Protein AF-A0A2U8DLZ7-F1 (afdb_monomer)

Solvent-accessible surface area (backbone atoms only — not comparable to full-atom values): 3945 Å² total; per-residue (Å²): 132,65,64,69,61,53,55,48,54,48,34,52,52,48,59,71,73,48,72,74,43,76,49,42,62,59,81,54,32,91,79,63,56,71,69,56,57,54,50,52,51,50,37,35,76,68,61,72,43,75,54,43,46,81,75,46,88,62,105,55,63,34,33,34,34,101

Organism: NCBI:txid332101

pLDDT: mean 86.53, std 8.53, range [52.78, 94.12]

Foldseek 3Di:
DDVLVVLLVQLLVCLVPDDWFKDFPCVSPVDRDPVSVVVVQVCQVVCVRPQKHFDDDDVTTMMTRD

Mean predicted aligned error: 4.32 Å

Nearest PDB structures (foldseek):
  3t8t-assembly1_A-2  TM=5.072E-01  e=1.502E+00  Staphylococcus aureus subsp. aureus Mu50
  3t8r-assembly1_A-2  TM=5.068E-01  e=1.610E+00  Staphylococcus aureus subsp. aureus Mu50
  8c7o-assembly1_A  TM=4.781E-01  e=1.306E+00  Staphylococcus aureus subsp. aureus USA300
  2b0l-assembly2_C  TM=4.812E-01  e=2.815E+00  Bacillus subtilis
  8cdk-assembly1_C  TM=5.307E-01  e=7.484E+00  Homo sapiens

Sequence (66 aa):
MNHYKTLYNQALNKISNRPVGKFELKDLLDDPPCLLGVWLYKDIANKKIKNVKWIMKTDVNVYEKY

Structure (mmCIF, N/CA/C/O backbone):
data_AF-A0A2U8DLZ7-F1
#
_entry.id   AF-A0A2U8DLZ7-F1
#
loop_
_atom_site.group_PDB
_atom_site.id
_atom_site.type_symbol
_atom_site.label_atom_id
_atom_site.label_alt_id
_atom_site.label_comp_id
_atom_site.label_asym_id
_atom_site.label_entity_id
_atom_site.label_seq_id
_atom_site.pdbx_PDB_ins_code
_atom_site.Cartn_x
_atom_site.Cartn_y
_atom_site.Cartn_z
_atom_site.occupancy
_atom_site.B_iso_or_equiv
_atom_site.auth_seq_id
_atom_site.auth_comp_id
_atom_site.auth_asym_id
_atom_site.auth_atom_id
_atom_site.pdbx_PDB_model_num
ATOM 1 N N . MET A 1 1 ? 9.312 12.056 -19.103 1.00 52.78 1 MET A N 1
ATOM 2 C CA . MET A 1 1 ? 8.217 11.585 -18.222 1.00 52.78 1 MET A CA 1
ATOM 3 C C . MET A 1 1 ? 8.776 10.491 -17.322 1.00 52.78 1 MET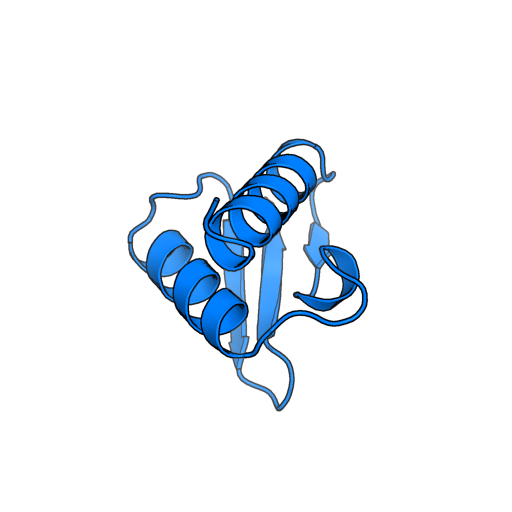 A C 1
ATOM 5 O O . MET A 1 1 ? 9.446 9.606 -17.831 1.00 52.78 1 MET A O 1
ATOM 9 N N . ASN A 1 2 ? 8.622 10.596 -16.000 1.00 76.44 2 ASN A N 1
ATOM 10 C CA . ASN A 1 2 ? 9.334 9.724 -15.059 1.00 76.44 2 ASN A CA 1
ATOM 11 C C . ASN A 1 2 ? 8.572 8.390 -14.914 1.00 76.44 2 ASN A C 1
ATOM 13 O O . ASN A 1 2 ? 7.516 8.354 -14.279 1.00 76.44 2 ASN A O 1
ATOM 17 N N . HIS A 1 3 ? 9.061 7.323 -15.554 1.00 83.50 3 HIS A N 1
ATOM 18 C CA . HIS A 1 3 ? 8.395 6.013 -15.645 1.00 83.50 3 HIS A CA 1
ATOM 19 C C . HIS A 1 3 ? 7.958 5.480 -14.265 1.00 83.50 3 HIS A C 1
ATOM 21 O O . HIS A 1 3 ? 6.802 5.103 -14.082 1.00 83.50 3 HIS A O 1
ATOM 27 N N . TYR A 1 4 ? 8.817 5.624 -13.251 1.00 84.50 4 TYR A N 1
ATOM 28 C CA . TYR A 1 4 ? 8.529 5.261 -11.857 1.00 84.50 4 TYR A CA 1
ATOM 29 C C . TYR A 1 4 ? 7.308 5.968 -11.261 1.00 84.50 4 TYR A C 1
ATOM 31 O O . TYR A 1 4 ? 6.511 5.349 -10.562 1.00 84.50 4 TYR A O 1
ATOM 39 N N . LYS A 1 5 ? 7.119 7.259 -11.559 1.00 87.31 5 LYS A N 1
ATOM 40 C CA . LYS A 1 5 ? 5.961 8.023 -11.069 1.00 87.31 5 LYS A CA 1
ATOM 41 C C . LYS A 1 5 ? 4.660 7.519 -11.699 1.00 87.31 5 LYS A C 1
ATOM 43 O O . LYS A 1 5 ? 3.626 7.499 -11.041 1.00 87.31 5 LYS A O 1
ATOM 48 N N . THR A 1 6 ? 4.725 7.087 -12.958 1.00 90.25 6 THR A N 1
ATOM 49 C CA . THR A 1 6 ? 3.571 6.524 -13.674 1.00 90.25 6 THR A CA 1
ATOM 50 C C . THR A 1 6 ? 3.168 5.180 -13.074 1.00 90.25 6 THR A C 1
ATOM 52 O O . THR A 1 6 ? 2.005 5.005 -12.719 1.00 90.25 6 THR A O 1
ATOM 55 N N . LEU A 1 7 ? 4.136 4.279 -12.868 1.00 90.12 7 LEU A N 1
ATOM 56 C CA . LEU A 1 7 ? 3.912 2.986 -12.214 1.00 90.12 7 LEU A CA 1
ATOM 57 C C . LEU A 1 7 ? 3.358 3.154 -10.793 1.00 90.12 7 LEU A C 1
ATOM 59 O O . LEU A 1 7 ? 2.423 2.459 -10.400 1.00 90.12 7 LEU A O 1
ATOM 63 N N . TYR A 1 8 ? 3.882 4.120 -10.032 1.00 90.75 8 TYR A N 1
ATOM 64 C CA . TYR A 1 8 ? 3.386 4.396 -8.685 1.00 90.75 8 TYR A CA 1
ATOM 65 C C . TYR A 1 8 ? 1.926 4.860 -8.690 1.00 90.75 8 TYR A C 1
ATOM 67 O O . TYR A 1 8 ? 1.104 4.333 -7.945 1.00 90.75 8 TYR A O 1
ATOM 75 N N . ASN A 1 9 ? 1.566 5.786 -9.582 1.00 91.56 9 ASN A N 1
ATOM 76 C CA . ASN A 1 9 ? 0.181 6.23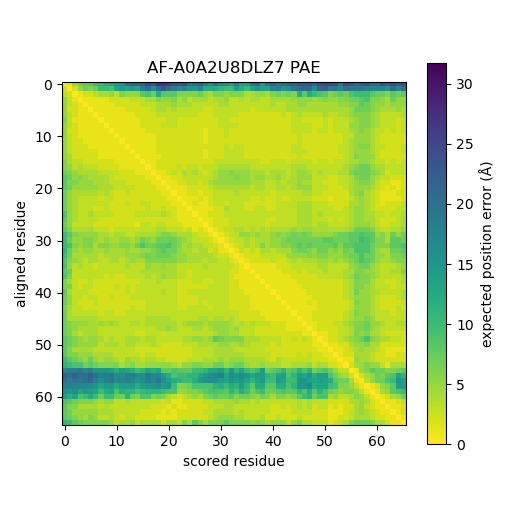9 -9.719 1.00 91.56 9 ASN A CA 1
ATOM 77 C C . ASN A 1 9 ? -0.764 5.097 -10.137 1.00 91.56 9 ASN A C 1
ATOM 79 O O . ASN A 1 9 ? -1.890 5.023 -9.647 1.00 91.56 9 ASN A O 1
ATOM 83 N N . GLN A 1 10 ? -0.314 4.183 -11.003 1.00 92.31 10 GLN A N 1
ATOM 84 C CA . GLN A 1 10 ? -1.079 2.983 -11.359 1.00 92.31 10 GLN A CA 1
ATOM 85 C C . GLN A 1 10 ? -1.298 2.067 -10.150 1.00 92.31 10 GLN A C 1
ATOM 87 O O . GLN A 1 10 ? -2.418 1.596 -9.942 1.00 92.31 10 GLN A 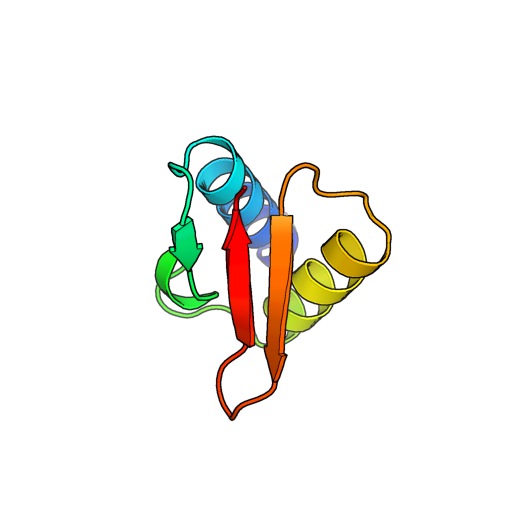O 1
ATOM 92 N N . ALA A 1 11 ? -0.267 1.857 -9.325 1.00 91.88 11 ALA A N 1
ATOM 93 C CA . ALA A 1 11 ? -0.382 1.082 -8.094 1.00 91.88 11 ALA A CA 1
ATOM 94 C C . ALA A 1 11 ? -1.392 1.714 -7.121 1.00 91.88 11 ALA A C 1
ATOM 96 O O . ALA A 1 11 ? -2.273 1.017 -6.619 1.00 91.88 11 ALA A O 1
ATOM 97 N N . LEU A 1 12 ? -1.337 3.037 -6.919 1.00 92.69 12 LEU A N 1
ATOM 98 C CA . LEU A 1 12 ? -2.297 3.763 -6.077 1.00 92.69 12 LEU A CA 1
ATOM 99 C C . LEU A 1 12 ? -3.737 3.631 -6.589 1.00 92.69 12 LEU A C 1
ATOM 101 O O . LEU A 1 12 ? -4.643 3.347 -5.804 1.00 92.69 12 LEU A O 1
ATOM 105 N N . ASN A 1 13 ? -3.952 3.772 -7.900 1.00 93.62 13 ASN A N 1
ATOM 106 C CA . ASN A 1 13 ? -5.274 3.589 -8.502 1.00 93.62 13 ASN A CA 1
ATOM 107 C C . ASN A 1 13 ? -5.801 2.164 -8.294 1.00 93.62 13 ASN A C 1
ATOM 109 O O . ASN A 1 13 ? -6.965 1.981 -7.932 1.00 93.62 13 ASN A O 1
ATOM 113 N N . LYS A 1 14 ? -4.947 1.147 -8.465 1.00 93.62 14 LYS A N 1
ATOM 114 C CA . LYS A 1 14 ? -5.323 -0.248 -8.208 1.00 93.62 14 LYS A CA 1
ATOM 115 C C . LYS A 1 14 ? -5.676 -0.482 -6.740 1.00 93.62 14 LYS A C 1
ATOM 117 O O . LYS A 1 14 ? -6.682 -1.128 -6.478 1.00 93.62 14 LYS A O 1
ATOM 122 N N . ILE A 1 15 ? -4.927 0.086 -5.792 1.00 92.69 15 ILE A N 1
ATOM 123 C CA . ILE A 1 15 ? -5.251 0.020 -4.355 1.00 92.69 15 ILE A CA 1
ATOM 124 C C . ILE A 1 15 ? -6.609 0.676 -4.070 1.00 92.69 15 ILE A C 1
ATOM 126 O O . ILE A 1 15 ? -7.437 0.101 -3.359 1.00 92.69 15 ILE A O 1
ATOM 130 N N . SER A 1 16 ? -6.862 1.860 -4.636 1.00 90.94 16 SER A N 1
ATOM 131 C CA . SER A 1 16 ? -8.119 2.595 -4.444 1.00 90.94 16 SER A CA 1
ATOM 132 C C . SER A 1 16 ? -9.334 1.773 -4.881 1.00 90.94 16 SER A C 1
ATOM 134 O O . SER A 1 16 ? -10.316 1.699 -4.144 1.00 90.94 16 SER A O 1
ATOM 136 N N . ASN A 1 17 ? -9.231 1.079 -6.016 1.00 92.38 17 ASN A N 1
ATOM 137 C CA . ASN A 1 17 ? -10.317 0.275 -6.585 1.00 92.38 17 ASN A CA 1
ATOM 138 C C . ASN A 1 17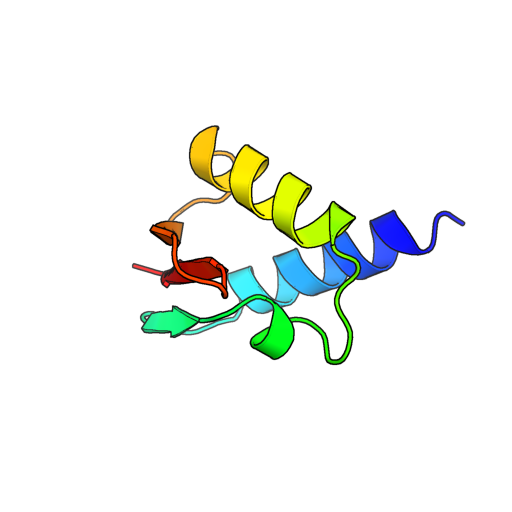 ? -10.387 -1.163 -6.044 1.00 92.38 17 ASN A C 1
ATOM 140 O O . ASN A 1 17 ? -11.336 -1.885 -6.340 1.00 92.38 17 ASN A O 1
ATOM 144 N N . ARG A 1 18 ? -9.395 -1.604 -5.263 1.00 90.94 18 ARG A N 1
ATOM 145 C CA . ARG A 1 18 ? -9.357 -2.967 -4.722 1.00 90.94 18 ARG A CA 1
ATOM 146 C C . ARG A 1 18 ? -10.444 -3.168 -3.655 1.00 90.94 18 ARG A C 1
ATOM 148 O O . ARG A 1 18 ? -10.658 -2.252 -2.856 1.00 90.94 18 ARG A O 1
ATOM 155 N N . PRO A 1 19 ? -11.097 -4.338 -3.578 1.00 93.25 19 PRO A N 1
ATOM 156 C CA . PRO A 1 19 ? -11.918 -4.684 -2.421 1.00 93.25 19 PRO A CA 1
ATOM 157 C C . PRO A 1 19 ? -11.072 -4.795 -1.141 1.00 93.25 19 PRO A C 1
ATOM 159 O O . PRO A 1 19 ? -9.839 -4.825 -1.184 1.00 93.25 19 PRO A O 1
ATOM 162 N N . VAL A 1 20 ? -11.757 -4.850 0.001 1.00 94.12 20 VAL A N 1
ATOM 163 C CA . VAL A 1 20 ? -11.162 -5.172 1.308 1.00 94.12 20 VAL A CA 1
ATOM 164 C C . VAL A 1 20 ? -10.459 -6.529 1.227 1.00 94.12 20 VAL A C 1
ATOM 166 O O . VAL A 1 20 ? -10.963 -7.454 0.588 1.00 94.12 20 VAL A O 1
ATOM 169 N N . GLY A 1 21 ? -9.293 -6.648 1.861 1.00 93.75 21 GLY A N 1
ATOM 170 C CA . GLY A 1 21 ? -8.517 -7.884 1.878 1.00 93.75 21 GLY A CA 1
ATOM 171 C C . GLY A 1 21 ? -7.012 -7.681 1.745 1.00 93.75 21 GLY A C 1
ATOM 172 O O . GLY A 1 21 ? -6.502 -6.560 1.655 1.00 93.75 21 GLY A O 1
ATOM 173 N N . LYS A 1 22 ? -6.295 -8.807 1.742 1.00 92.00 22 LYS A N 1
ATOM 174 C CA . LYS A 1 22 ? -4.832 -8.843 1.669 1.00 92.00 22 LYS A CA 1
ATOM 175 C C . LYS A 1 22 ? -4.343 -8.735 0.228 1.00 92.00 22 LYS A C 1
ATOM 177 O O . LYS A 1 22 ? -5.007 -9.201 -0.698 1.00 92.00 22 LYS A O 1
ATOM 182 N N . PHE A 1 23 ? -3.192 -8.103 0.045 1.00 91.19 23 PHE A N 1
ATOM 183 C CA . PHE A 1 23 ? -2.546 -7.966 -1.253 1.00 91.19 23 PHE A CA 1
ATOM 184 C C . PHE A 1 23 ? -1.037 -7.777 -1.127 1.00 91.19 23 PHE A C 1
ATOM 186 O O . PHE A 1 23 ? -0.529 -7.300 -0.112 1.00 91.19 23 PHE A O 1
ATOM 193 N N . GLU A 1 24 ? -0.331 -8.116 -2.194 1.00 89.94 24 GLU A N 1
ATOM 194 C CA . GLU A 1 24 ? 1.100 -7.911 -2.366 1.00 89.94 24 GLU A CA 1
ATOM 195 C C . GLU A 1 24 ? 1.369 -6.876 -3.461 1.00 89.94 24 GLU A C 1
ATOM 197 O O . GLU A 1 24 ? 0.503 -6.538 -4.273 1.00 89.94 24 GLU A O 1
ATOM 202 N N . LEU A 1 25 ? 2.605 -6.378 -3.519 1.00 87.19 25 LEU A N 1
ATOM 203 C CA . LEU A 1 25 ? 3.013 -5.412 -4.541 1.00 87.19 25 LEU A CA 1
ATOM 204 C C . LEU A 1 25 ? 2.862 -5.975 -5.968 1.00 87.19 25 LEU A C 1
ATOM 206 O O . LEU A 1 25 ? 2.468 -5.240 -6.873 1.00 87.19 25 LEU A O 1
ATOM 210 N N . LYS A 1 26 ? 3.107 -7.281 -6.144 1.00 87.81 26 LYS A N 1
ATOM 211 C CA . LYS A 1 26 ? 2.950 -7.989 -7.425 1.00 87.81 26 LYS A CA 1
ATOM 212 C C . LYS A 1 26 ? 1.502 -8.033 -7.917 1.00 87.81 26 LYS A C 1
ATOM 214 O O . LYS A 1 26 ? 1.247 -8.081 -9.111 1.00 87.81 26 LYS A O 1
ATOM 219 N N . ASP A 1 27 ? 0.531 -7.933 -7.006 1.00 89.81 27 ASP A N 1
ATOM 220 C CA . ASP A 1 27 ? -0.869 -7.870 -7.416 1.00 89.81 27 ASP A CA 1
ATOM 221 C C . ASP A 1 27 ? -1.264 -6.480 -7.950 1.00 89.81 27 ASP A C 1
ATOM 223 O O . ASP A 1 27 ? -2.371 -6.281 -8.463 1.00 89.81 27 ASP A O 1
ATOM 227 N N . LEU A 1 28 ? -0.388 -5.486 -7.770 1.00 89.31 28 LEU A N 1
ATOM 228 C CA . LEU A 1 28 ? -0.555 -4.134 -8.288 1.00 89.31 28 LEU A CA 1
ATOM 229 C C . LEU A 1 28 ? 0.207 -3.951 -9.604 1.00 89.31 28 LEU A C 1
ATOM 231 O O . LEU A 1 28 ? -0.262 -3.226 -10.477 1.00 89.31 28 LEU A O 1
ATOM 235 N N . LEU A 1 29 ? 1.359 -4.590 -9.782 1.00 87.25 29 LEU A N 1
ATOM 236 C CA . LEU A 1 29 ? 2.221 -4.455 -10.959 1.00 87.25 29 LEU A CA 1
ATOM 237 C C . LEU A 1 29 ? 2.935 -5.791 -11.200 1.00 87.25 29 LEU A C 1
ATOM 239 O O . LEU A 1 29 ? 3.413 -6.365 -10.233 1.00 87.25 29 LEU A O 1
ATOM 243 N N . ASP A 1 30 ? 3.048 -6.250 -12.450 1.00 82.00 30 ASP A N 1
ATOM 244 C CA . ASP A 1 30 ? 3.613 -7.578 -12.761 1.00 82.00 30 ASP A CA 1
ATOM 245 C C . ASP A 1 30 ? 5.101 -7.718 -12.385 1.00 82.00 30 ASP A C 1
ATOM 247 O O . ASP A 1 30 ? 5.514 -8.760 -11.885 1.00 82.00 30 ASP A O 1
ATOM 251 N N . ASP A 1 31 ? 5.893 -6.657 -12.566 1.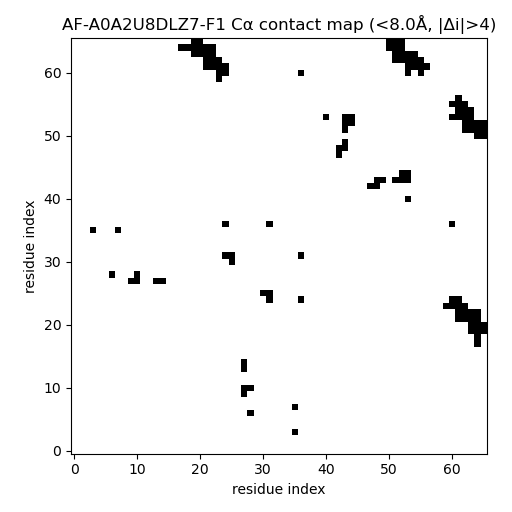00 82.19 31 ASP A N 1
ATOM 252 C CA . ASP A 1 31 ? 7.305 -6.590 -12.161 1.00 82.19 31 ASP A CA 1
ATOM 253 C C . ASP A 1 31 ? 7.580 -5.251 -11.455 1.00 82.19 31 ASP A C 1
ATOM 255 O O . ASP A 1 31 ? 8.001 -4.267 -12.076 1.00 82.19 31 ASP A O 1
ATOM 259 N N . PRO A 1 32 ? 7.216 -5.130 -10.166 1.00 79.19 32 PRO A N 1
ATOM 260 C CA . PRO A 1 32 ? 7.334 -3.871 -9.461 1.00 79.19 32 PRO A CA 1
ATOM 261 C C . PRO A 1 32 ? 8.802 -3.600 -9.096 1.00 79.19 32 PRO A C 1
ATOM 263 O O . PRO A 1 32 ? 9.408 -4.380 -8.357 1.00 79.19 32 PRO A O 1
ATOM 266 N N . PRO A 1 33 ? 9.367 -2.440 -9.480 1.00 82.62 33 PRO A N 1
ATOM 267 C CA . PRO A 1 33 ? 10.678 -2.031 -8.999 1.00 82.62 33 PRO A CA 1
ATOM 268 C C . PRO A 1 33 ? 10.722 -2.004 -7.468 1.00 82.62 33 PRO A C 1
ATOM 270 O O . PRO A 1 33 ? 9.823 -1.448 -6.830 1.00 82.62 33 PRO A O 1
ATOM 273 N N . CYS A 1 34 ? 11.809 -2.503 -6.872 1.00 79.88 34 CYS A N 1
ATOM 274 C CA . CYS A 1 34 ? 11.998 -2.529 -5.413 1.00 79.88 34 CYS A CA 1
ATOM 275 C C . CYS A 1 34 ? 11.772 -1.145 -4.759 1.00 79.88 34 CYS A C 1
ATOM 277 O O . CYS A 1 34 ? 11.171 -1.029 -3.688 1.00 79.88 34 CYS A O 1
ATOM 279 N N . LEU A 1 35 ? 12.148 -0.068 -5.463 1.00 84.19 35 LEU A N 1
ATOM 280 C CA . LEU A 1 35 ? 11.933 1.316 -5.031 1.00 84.19 35 LEU A CA 1
ATOM 281 C C . LEU A 1 35 ? 10.447 1.648 -4.775 1.00 84.19 35 LEU A C 1
ATOM 283 O O . LEU A 1 35 ? 10.142 2.382 -3.834 1.00 84.19 35 LEU A O 1
ATOM 287 N N . LEU A 1 36 ? 9.519 1.095 -5.568 1.00 86.12 36 LEU A N 1
ATOM 288 C CA . LEU A 1 36 ? 8.079 1.324 -5.396 1.00 86.12 36 LEU A CA 1
ATOM 289 C C . LEU A 1 36 ? 7.541 0.663 -4.129 1.00 86.12 36 LEU A C 1
ATOM 291 O O . LEU A 1 36 ? 6.699 1.253 -3.455 1.00 86.12 36 LEU A O 1
ATOM 295 N N . GLY A 1 37 ? 8.055 -0.515 -3.767 1.00 84.69 37 GLY A N 1
ATOM 296 C CA . GLY A 1 37 ? 7.704 -1.171 -2.507 1.00 84.69 37 GLY A CA 1
ATOM 297 C C . GLY A 1 37 ? 8.093 -0.319 -1.299 1.00 84.69 37 GLY A C 1
ATOM 298 O O . GLY A 1 37 ? 7.297 -0.140 -0.376 1.00 84.69 37 GLY A O 1
ATOM 299 N N . VAL A 1 38 ? 9.282 0.295 -1.347 1.00 86.75 38 VAL A N 1
ATOM 300 C CA . VAL A 1 38 ? 9.752 1.227 -0.308 1.00 86.75 38 VAL A CA 1
ATOM 301 C C . VAL A 1 38 ? 8.864 2.470 -0.226 1.00 86.75 38 VAL A C 1
ATOM 303 O O . VAL A 1 38 ? 8.543 2.919 0.875 1.00 86.75 38 VAL A O 1
ATOM 306 N N . TRP A 1 39 ? 8.462 3.040 -1.365 1.00 90.00 39 TRP A N 1
ATOM 307 C CA . TRP A 1 39 ? 7.577 4.210 -1.396 1.00 90.00 39 TRP A CA 1
ATOM 308 C C . TRP A 1 39 ? 6.197 3.887 -0.832 1.00 90.00 39 TRP A C 1
ATOM 310 O O . TRP A 1 39 ? 5.720 4.603 0.047 1.00 90.00 39 TRP A O 1
ATOM 320 N N . LEU A 1 40 ? 5.607 2.772 -1.267 1.00 88.94 40 LEU A N 1
ATOM 321 C CA . LEU A 1 40 ? 4.295 2.334 -0.809 1.00 88.94 40 LEU A CA 1
ATOM 322 C C . LEU A 1 40 ? 4.291 2.082 0.703 1.00 88.94 40 LEU A C 1
ATOM 324 O O . LEU A 1 40 ? 3.414 2.572 1.412 1.00 88.94 40 LEU A O 1
ATOM 328 N N . TYR A 1 41 ? 5.310 1.383 1.209 1.00 88.06 41 TYR A N 1
ATOM 329 C CA . TYR A 1 41 ? 5.496 1.182 2.644 1.00 88.06 41 TYR A CA 1
ATOM 330 C C . TYR A 1 41 ? 5.562 2.513 3.405 1.00 88.06 41 TYR A C 1
ATOM 332 O O . TYR A 1 41 ? 4.831 2.699 4.378 1.00 88.06 41 TYR A O 1
ATOM 340 N N . LYS A 1 42 ? 6.395 3.461 2.951 1.00 90.31 42 LYS A N 1
ATOM 341 C CA . LYS A 1 42 ? 6.534 4.773 3.599 1.00 90.31 42 LYS A CA 1
ATOM 342 C C . LYS A 1 42 ? 5.226 5.556 3.592 1.00 90.31 42 LYS A C 1
ATOM 344 O O . LYS A 1 42 ? 4.901 6.184 4.595 1.00 90.31 42 LYS A O 1
ATOM 349 N N . ASP A 1 43 ? 4.478 5.548 2.497 1.00 92.62 43 ASP A N 1
ATOM 350 C CA . ASP A 1 43 ? 3.231 6.306 2.408 1.00 92.62 43 ASP A CA 1
ATOM 351 C C . ASP A 1 43 ? 2.111 5.687 3.260 1.00 92.62 43 ASP A C 1
ATOM 353 O O . ASP A 1 43 ? 1.360 6.429 3.898 1.00 92.62 43 ASP A O 1
ATOM 357 N N . ILE A 1 44 ? 2.044 4.355 3.362 1.00 90.38 44 ILE A N 1
ATOM 358 C CA . ILE A 1 44 ? 1.139 3.655 4.292 1.00 90.38 44 ILE A CA 1
ATOM 359 C C . ILE A 1 44 ? 1.531 3.942 5.747 1.00 90.38 44 ILE A C 1
ATOM 361 O O . ILE A 1 44 ? 0.680 4.326 6.547 1.00 90.38 44 ILE A O 1
ATOM 365 N N . ALA A 1 45 ? 2.819 3.827 6.091 1.00 88.81 45 ALA A N 1
ATOM 366 C CA . ALA A 1 45 ? 3.319 4.103 7.441 1.00 88.81 45 ALA A CA 1
ATOM 367 C C . ALA A 1 45 ? 3.058 5.560 7.870 1.00 88.81 45 ALA A C 1
ATOM 369 O O . ALA A 1 45 ? 2.710 5.820 9.020 1.00 88.81 45 ALA A O 1
ATOM 370 N N . ASN A 1 46 ? 3.143 6.502 6.927 1.00 92.31 46 ASN A N 1
ATOM 371 C CA . ASN A 1 46 ? 2.814 7.914 7.134 1.00 92.31 46 ASN A CA 1
ATOM 372 C C . ASN A 1 46 ? 1.309 8.228 7.000 1.00 92.31 46 ASN A C 1
ATOM 374 O O . ASN A 1 46 ? 0.942 9.400 6.937 1.00 92.31 46 ASN A O 1
ATOM 378 N N . LYS A 1 47 ? 0.431 7.215 6.936 1.00 88.56 47 LYS A N 1
ATOM 379 C CA . LYS A 1 47 ? -1.036 7.356 6.831 1.00 88.56 47 LYS A CA 1
ATOM 380 C C . LYS A 1 47 ? -1.521 8.188 5.631 1.00 88.56 47 LYS A C 1
ATOM 382 O O . LYS A 1 47 ? -2.625 8.732 5.660 1.00 88.56 47 LYS A O 1
ATOM 387 N N . LYS A 1 48 ? -0.730 8.285 4.559 1.00 91.75 48 LYS A N 1
ATOM 388 C CA . LYS A 1 48 ? -1.134 8.980 3.322 1.00 91.75 48 LYS A CA 1
ATOM 389 C C . LYS A 1 48 ? -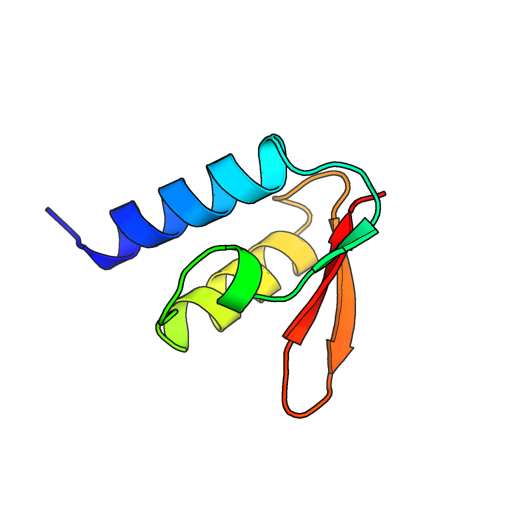2.107 8.154 2.490 1.00 91.75 48 LYS A C 1
ATOM 391 O O . LYS A 1 48 ? -2.927 8.710 1.765 1.00 91.75 48 LYS A O 1
ATOM 396 N N . ILE A 1 49 ? -2.015 6.833 2.601 1.00 89.69 49 ILE A N 1
ATOM 397 C CA . ILE A 1 49 ? -2.930 5.890 1.963 1.00 89.69 49 ILE A CA 1
ATOM 398 C C . ILE A 1 49 ? -3.911 5.439 3.038 1.00 89.69 49 ILE A C 1
ATOM 400 O O . ILE A 1 49 ? -3.537 4.764 3.995 1.00 89.69 49 ILE A O 1
ATOM 404 N N . LYS A 1 50 ? -5.164 5.878 2.910 1.00 89.06 50 LYS A N 1
ATOM 405 C CA . LYS A 1 50 ? -6.224 5.540 3.863 1.00 89.06 50 LYS A CA 1
ATOM 406 C C . LYS A 1 50 ? -6.622 4.078 3.713 1.00 89.06 50 LYS A C 1
ATOM 408 O O . LYS A 1 50 ? -6.520 3.527 2.619 1.00 89.06 50 LYS A O 1
ATOM 413 N N . ASN A 1 51 ? -7.144 3.501 4.796 1.00 92.00 51 ASN A N 1
ATOM 414 C CA . ASN A 1 51 ? -7.785 2.185 4.786 1.00 92.00 51 ASN A CA 1
ATOM 415 C C . ASN A 1 51 ? -6.849 1.054 4.352 1.00 92.00 51 ASN A C 1
ATOM 417 O O . ASN A 1 51 ? -7.298 0.016 3.888 1.00 92.00 51 ASN A O 1
ATOM 421 N N . VAL A 1 52 ? -5.538 1.264 4.464 1.00 92.62 52 VAL A N 1
ATOM 422 C CA . VAL A 1 52 ? -4.520 0.271 4.146 1.00 92.62 52 VAL A CA 1
ATOM 423 C C . VAL A 1 52 ? -3.513 0.257 5.278 1.00 92.62 52 VAL A C 1
ATOM 425 O O . VAL A 1 52 ? -3.076 1.306 5.747 1.00 92.62 52 VAL A O 1
ATOM 428 N N . LYS A 1 53 ? -3.126 -0.936 5.712 1.00 91.56 53 LYS A N 1
ATOM 429 C CA . LYS A 1 53 ? -2.032 -1.141 6.659 1.00 91.56 53 LYS A CA 1
ATOM 430 C C . LYS A 1 53 ? -1.076 -2.193 6.127 1.00 91.56 53 LYS A C 1
ATOM 432 O O . LYS A 1 53 ? -1.440 -3.067 5.344 1.00 91.56 53 LYS A O 1
ATOM 437 N N . TRP A 1 54 ? 0.160 -2.108 6.583 1.00 88.56 54 TRP A N 1
ATOM 438 C CA . TRP A 1 54 ? 1.146 -3.151 6.369 1.00 88.56 54 TRP A CA 1
ATOM 439 C C . TRP A 1 54 ? 0.998 -4.206 7.468 1.00 88.56 54 TRP A C 1
ATOM 441 O O . TRP A 1 54 ? 0.914 -3.846 8.642 1.00 88.56 54 TRP A O 1
ATOM 451 N N . ILE A 1 55 ? 0.902 -5.482 7.091 1.00 85.69 55 ILE A N 1
ATOM 452 C CA . ILE A 1 55 ? 0.575 -6.580 8.023 1.00 85.69 55 ILE A CA 1
ATOM 453 C C . ILE A 1 55 ? 1.693 -7.601 8.197 1.00 85.69 55 ILE A C 1
ATOM 455 O O . ILE A 1 55 ? 1.682 -8.309 9.201 1.00 85.69 55 ILE A O 1
ATOM 459 N N . MET A 1 56 ? 2.656 -7.704 7.276 1.00 74.94 56 MET A N 1
ATOM 460 C CA . MET A 1 56 ? 3.747 -8.665 7.441 1.00 74.94 56 MET A CA 1
ATOM 461 C C . MET A 1 56 ? 5.026 -8.260 6.705 1.00 74.94 56 MET A C 1
ATOM 463 O O . MET A 1 56 ? 4.989 -7.815 5.555 1.00 74.94 56 MET A O 1
ATOM 467 N N . LYS A 1 57 ? 6.155 -8.465 7.39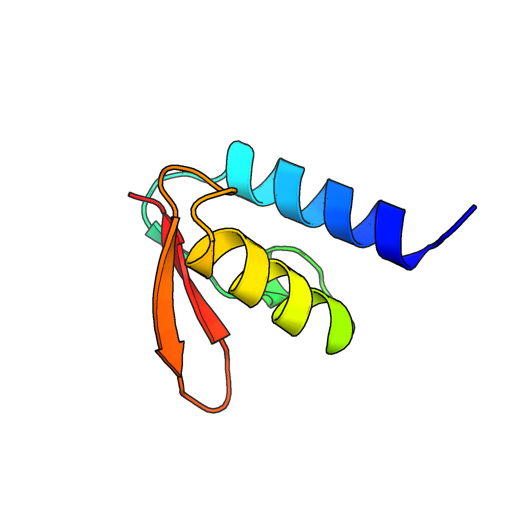5 1.00 63.22 57 LYS A N 1
ATOM 468 C CA . LYS A 1 57 ? 7.526 -8.333 6.896 1.00 63.22 57 LYS A CA 1
ATOM 469 C C . LYS A 1 57 ? 8.135 -9.732 6.735 1.00 63.22 57 LYS A C 1
ATOM 471 O O . LYS A 1 57 ? 8.900 -10.166 7.589 1.00 63.22 57 LYS A O 1
ATOM 476 N N . THR A 1 58 ? 7.736 -10.467 5.704 1.00 61.53 58 THR A N 1
ATOM 477 C CA . THR A 1 58 ? 8.494 -11.642 5.228 1.00 61.53 58 THR A CA 1
ATOM 478 C C . THR A 1 58 ? 9.324 -11.2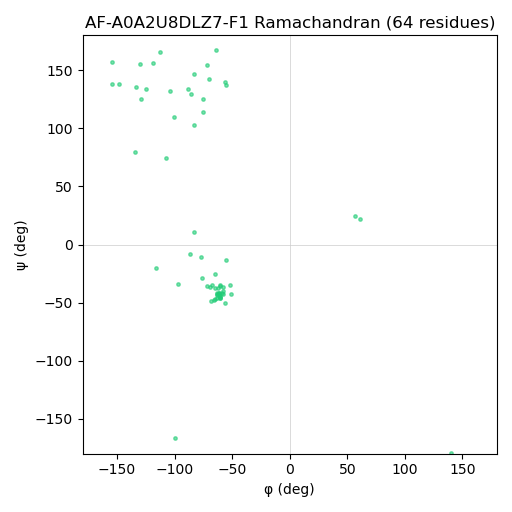27 4.009 1.00 61.53 58 THR A C 1
ATOM 480 O O . THR A 1 58 ? 9.455 -10.029 3.746 1.00 61.53 58 THR A O 1
ATOM 483 N N . ASP A 1 59 ? 9.873 -12.177 3.245 1.00 60.44 59 ASP A N 1
ATOM 484 C CA . ASP A 1 59 ? 10.540 -11.906 1.956 1.00 60.44 59 ASP A CA 1
ATOM 485 C C . ASP A 1 59 ? 9.643 -11.152 0.954 1.00 60.44 59 ASP A C 1
ATOM 487 O O . ASP A 1 59 ? 10.126 -10.595 -0.032 1.00 60.44 59 ASP A O 1
ATOM 491 N N . VAL A 1 60 ? 8.334 -11.083 1.228 1.00 67.69 60 VAL A N 1
ATOM 492 C CA . VAL A 1 60 ? 7.355 -10.341 0.442 1.00 67.69 60 VAL A CA 1
ATOM 493 C C . VAL A 1 60 ? 6.590 -9.359 1.332 1.00 67.69 60 VAL A C 1
ATOM 495 O O . VAL A 1 60 ? 6.131 -9.694 2.424 1.00 67.69 60 VAL A O 1
ATOM 498 N N . ASN A 1 61 ? 6.433 -8.118 0.864 1.00 78.44 61 ASN A N 1
ATOM 499 C CA . ASN A 1 61 ? 5.641 -7.111 1.569 1.00 78.44 61 ASN A CA 1
ATOM 500 C C . ASN A 1 61 ? 4.144 -7.389 1.383 1.00 78.44 61 ASN A C 1
ATOM 502 O O . ASN A 1 61 ? 3.625 -7.237 0.275 1.00 78.44 61 ASN A O 1
ATOM 506 N N . VAL A 1 62 ? 3.456 -7.738 2.476 1.00 87.75 62 VAL A N 1
ATOM 507 C CA . VAL A 1 62 ? 2.005 -7.979 2.482 1.00 87.75 62 VAL A CA 1
ATOM 508 C C . VAL A 1 62 ? 1.266 -6.800 3.113 1.00 87.75 62 VAL A C 1
ATOM 510 O O . VAL A 1 62 ? 1.601 -6.340 4.210 1.00 87.75 62 VAL A O 1
ATOM 513 N N . TYR A 1 63 ? 0.217 -6.343 2.439 1.00 90.81 63 TYR A N 1
ATOM 514 C CA . TYR A 1 63 ? -0.652 -5.244 2.846 1.00 90.81 63 TYR A CA 1
ATOM 515 C C . TYR A 1 63 ? -2.093 -5.729 3.021 1.00 90.81 63 TYR A C 1
ATOM 517 O O . TYR A 1 63 ? -2.501 -6.723 2.429 1.00 90.81 63 TYR A O 1
ATOM 525 N N . GLU A 1 64 ? -2.876 -5.018 3.826 1.00 92.25 64 GLU A N 1
ATOM 526 C CA . GLU A 1 64 ? -4.305 -5.268 4.020 1.00 92.25 64 GLU A CA 1
ATOM 527 C C . GLU A 1 64 ? -5.076 -3.974 3.837 1.00 92.25 64 GLU A C 1
ATOM 529 O O . GLU A 1 64 ? -4.785 -2.982 4.510 1.00 92.25 64 GLU A O 1
ATOM 534 N N . LYS A 1 65 ? -6.065 -4.004 2.942 1.00 92.25 65 LYS A N 1
ATOM 535 C CA . LYS A 1 65 ? -7.095 -2.974 2.854 1.00 92.25 65 LYS A CA 1
ATOM 536 C C . LYS A 1 65 ? -8.246 -3.337 3.790 1.00 92.25 65 LYS A C 1
ATOM 538 O O . LYS A 1 65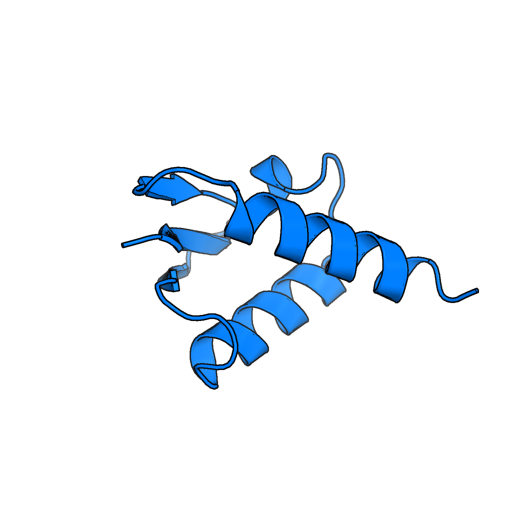 ? -8.670 -4.492 3.758 1.00 92.25 65 LYS A O 1
ATOM 543 N N . TYR A 1 66 ? -8.732 -2.384 4.583 1.00 89.12 66 TYR A N 1
ATOM 544 C CA . TYR A 1 66 ? -9.787 -2.561 5.590 1.00 89.12 66 TYR A CA 1
ATOM 545 C C . TYR A 1 66 ? -10.852 -1.466 5.533 1.00 89.12 66 TYR A C 1
ATOM 547 O O . TYR A 1 66 ? -10.536 -0.347 5.074 1.00 89.12 66 TYR A O 1
#

Secondary structure (DSSP, 8-state):
--HHHHHHHHHHHHHHHSPSEEEEGGGT-SS--HHHHHHHHHHHHTT-STTEEEEEESSSEEEEE-

Radius of gyration: 11.02 Å; Cα contacts (8 Å, |Δi|>4): 67; chains: 1; bounding box: 24×24×26 Å